Protein AF-A0A7X3DJ15-F1 (afdb_monomer_lite)

Radius of gyration: 10.86 Å; chains: 1; bounding box: 25×19×28 Å

Secondary structure (DSSP, 8-state):
-HHHHHHHHHHHTT--HHHHHHHTT--HHHHHHHHTTPPPPHHHHHHHHHHHT--HHHHTTS-S-TTTT-

Sequence (70 aa):
MFSEKIRQLRKDRHLTQAEVAKEVGLSARGYQDLELGAKPRYDALLHIADFYGVSADWLMGRTDNPAVNR

Foldseek 3Di:
DLLVVLVVLCVVVVHDLCVLCVQLVHHSVRSVVSNVPDDDDPSSLVSSCVVSVFDSCVSVVVDVGRNPPD

Structure (mmCIF, N/CA/C/O backbone):
data_AF-A0A7X3DJ15-F1
#
_entry.id   AF-A0A7X3DJ15-F1
#
loop_
_atom_site.group_PDB
_atom_site.id
_atom_site.type_symbol
_atom_site.label_atom_id
_atom_site.label_alt_id
_atom_site.label_comp_id
_atom_site.label_asym_id
_atom_site.label_entity_id
_atom_site.label_seq_id
_atom_site.pdbx_PDB_ins_code
_atom_site.Cartn_x
_atom_site.Cartn_y
_atom_site.Cartn_z
_atom_site.occupancy
_atom_site.B_iso_or_equiv
_atom_site.auth_seq_id
_atom_site.auth_comp_id
_atom_site.auth_asym_id
_atom_site.auth_atom_id
_atom_site.pdbx_PDB_model_num
ATOM 1 N N . MET A 1 1 ? 4.716 9.269 -5.759 1.00 84.81 1 MET A N 1
ATOM 2 C CA . MET A 1 1 ? 4.714 8.127 -6.703 1.00 84.81 1 MET A CA 1
ATOM 3 C C . MET A 1 1 ? 4.101 6.864 -6.103 1.00 84.81 1 MET A C 1
ATOM 5 O O . MET A 1 1 ? 2.968 6.576 -6.451 1.00 84.81 1 MET A O 1
ATOM 9 N N . PHE A 1 2 ? 4.770 6.124 -5.204 1.00 94.62 2 PHE A N 1
ATOM 10 C CA . PHE A 1 2 ? 4.204 4.881 -4.632 1.00 94.62 2 PHE A CA 1
ATOM 11 C C . PHE A 1 2 ? 2.873 5.114 -3.898 1.00 94.62 2 PHE A C 1
ATOM 13 O O . PHE A 1 2 ? 1.861 4.507 -4.238 1.00 94.62 2 PHE A O 1
ATOM 20 N N . SER A 1 3 ? 2.868 6.050 -2.943 1.00 96.94 3 SER A N 1
ATOM 21 C CA . SER A 1 3 ? 1.691 6.426 -2.147 1.00 96.94 3 S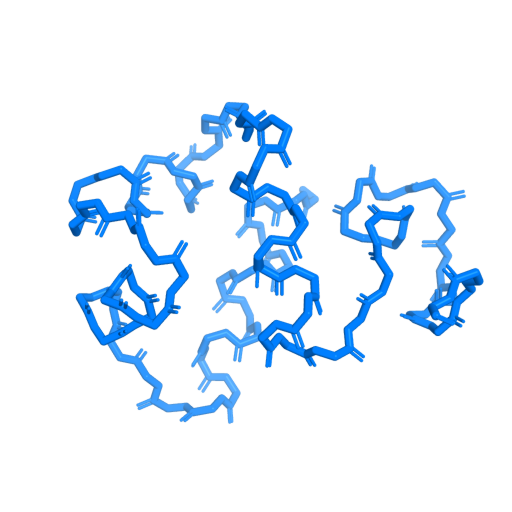ER A CA 1
ATOM 22 C C . SER A 1 3 ? 0.502 6.864 -3.010 1.00 96.94 3 SER A C 1
ATOM 24 O O . SER A 1 3 ? -0.637 6.479 -2.760 1.00 96.94 3 SER A O 1
ATOM 26 N N . GLU A 1 4 ? 0.768 7.631 -4.066 1.00 96.94 4 GLU A N 1
ATOM 27 C CA . GLU A 1 4 ? -0.243 8.086 -5.026 1.00 96.94 4 GLU A CA 1
ATOM 28 C C . GLU A 1 4 ? -0.803 6.924 -5.851 1.00 96.94 4 GLU A C 1
ATOM 30 O O . GLU A 1 4 ? -2.019 6.824 -5.993 1.00 96.94 4 GLU A O 1
ATOM 35 N N . LYS A 1 5 ? 0.057 6.014 -6.336 1.00 97.00 5 LYS A N 1
ATOM 36 C CA . LYS A 1 5 ? -0.355 4.834 -7.113 1.00 97.00 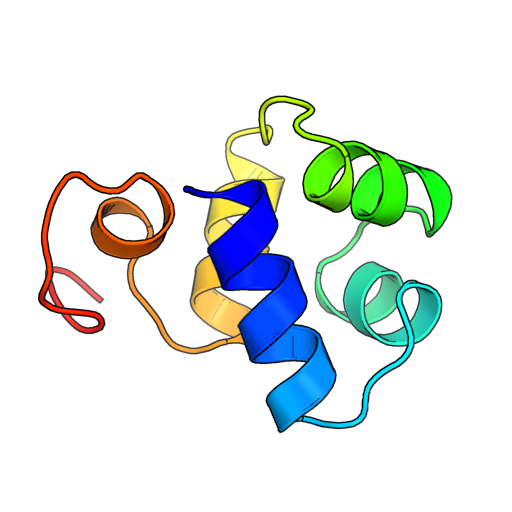5 LYS A CA 1
ATOM 37 C C . LYS A 1 5 ? -1.284 3.929 -6.308 1.00 97.00 5 LYS A C 1
ATOM 39 O O . LYS A 1 5 ? -2.365 3.599 -6.787 1.00 97.00 5 LYS A O 1
ATOM 44 N N . ILE A 1 6 ? -0.919 3.577 -5.074 1.00 97.88 6 ILE A N 1
ATOM 45 C CA . ILE A 1 6 ? -1.760 2.703 -4.235 1.00 97.88 6 ILE A CA 1
ATOM 46 C C . ILE A 1 6 ? -3.069 3.388 -3.823 1.00 97.88 6 ILE A C 1
ATOM 48 O O . ILE A 1 6 ? -4.111 2.738 -3.746 1.00 97.88 6 ILE A O 1
ATOM 52 N N . ARG A 1 7 ? -3.045 4.714 -3.622 1.00 98.31 7 ARG A N 1
ATOM 53 C CA . ARG A 1 7 ? -4.245 5.497 -3.312 1.00 98.31 7 ARG A CA 1
ATOM 54 C C . ARG A 1 7 ? -5.196 5.561 -4.501 1.00 98.31 7 ARG A C 1
ATOM 56 O O . ARG A 1 7 ? -6.407 5.487 -4.301 1.00 98.31 7 ARG A O 1
ATOM 63 N N . GLN A 1 8 ? -4.662 5.706 -5.711 1.00 97.94 8 GLN A N 1
ATOM 64 C CA . GLN A 1 8 ? -5.450 5.696 -6.938 1.00 97.94 8 GLN A CA 1
ATOM 65 C C . GLN A 1 8 ? -6.074 4.318 -7.167 1.00 97.94 8 GLN A C 1
ATOM 67 O O . GLN A 1 8 ? -7.293 4.218 -7.233 1.00 97.94 8 GLN A O 1
ATOM 72 N N . LEU A 1 9 ? -5.265 3.255 -7.140 1.00 98.00 9 LEU A N 1
ATOM 73 C CA . LEU A 1 9 ? -5.727 1.874 -7.306 1.00 98.00 9 LEU A CA 1
ATOM 74 C C . LEU A 1 9 ? -6.831 1.495 -6.310 1.00 98.00 9 LEU A C 1
ATOM 76 O O . LEU A 1 9 ? -7.819 0.856 -6.674 1.00 98.00 9 LEU A O 1
ATOM 80 N N . ARG A 1 10 ? -6.695 1.925 -5.051 1.00 98.38 10 ARG A N 1
ATOM 81 C CA . ARG A 1 10 ? -7.736 1.726 -4.041 1.00 98.38 10 ARG A CA 1
ATOM 82 C C . ARG A 1 10 ? -9.043 2.419 -4.421 1.00 98.38 10 ARG A C 1
ATOM 84 O O . ARG A 1 10 ? -10.112 1.825 -4.290 1.00 98.38 10 ARG A O 1
ATOM 91 N N . LYS A 1 11 ? -8.963 3.688 -4.835 1.00 98.31 11 LYS A N 1
ATOM 92 C CA . LYS A 1 11 ? -10.132 4.488 -5.224 1.00 98.31 11 LYS A CA 1
ATOM 93 C C . LYS A 1 11 ? -10.818 3.924 -6.465 1.00 98.31 11 LYS A C 1
ATOM 95 O O . L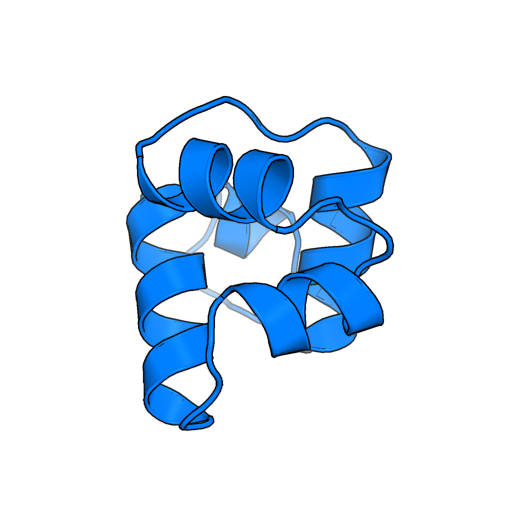YS A 1 11 ? -12.042 3.877 -6.471 1.00 98.31 11 LYS A O 1
ATOM 100 N N . ASP A 1 12 ? -10.052 3.450 -7.444 1.00 98.00 12 ASP A N 1
ATOM 101 C CA . ASP A 1 12 ? -10.572 2.831 -8.671 1.00 98.00 12 ASP A CA 1
ATOM 102 C C . ASP A 1 12 ? -11.346 1.540 -8.380 1.00 98.00 12 ASP A C 1
ATOM 104 O O . ASP A 1 12 ? -12.308 1.216 -9.068 1.00 98.00 12 ASP A O 1
ATOM 108 N N . ARG A 1 13 ? -10.959 0.816 -7.322 1.00 97.88 13 ARG A N 1
ATOM 109 C CA . ARG A 1 13 ? -11.683 -0.364 -6.827 1.00 97.88 13 ARG A CA 1
ATOM 110 C C . ARG A 1 13 ? -12.776 -0.042 -5.803 1.00 97.88 13 ARG A C 1
ATOM 112 O O . ARG A 1 13 ? -13.391 -0.964 -5.281 1.00 97.88 13 ARG A O 1
ATOM 119 N N . HIS A 1 14 ? -13.015 1.236 -5.500 1.00 98.12 14 HIS A N 1
ATOM 120 C CA . HIS A 1 14 ? -13.985 1.699 -4.499 1.00 98.12 14 HIS A CA 1
ATOM 121 C C . HIS A 1 14 ? -13.795 1.107 -3.091 1.00 98.12 14 HIS A C 1
ATOM 123 O O . HIS A 1 14 ? -14.759 0.944 -2.349 1.00 98.12 14 HIS A O 1
ATOM 129 N N . LEU A 1 15 ? -12.547 0.831 -2.701 1.00 98.19 15 LEU A N 1
ATOM 130 C CA . LEU A 1 15 ? -12.228 0.243 -1.400 1.00 98.19 15 LEU A CA 1
ATOM 131 C C . LEU A 1 15 ? -11.849 1.307 -0.359 1.00 98.19 15 LEU A C 1
ATOM 133 O O . LEU A 1 15 ? -11.227 2.343 -0.638 1.00 98.19 15 LEU A O 1
ATOM 137 N N . THR A 1 16 ? -12.172 1.028 0.893 1.00 98.50 16 THR A N 1
ATOM 138 C CA . THR A 1 16 ? -11.663 1.744 2.062 1.00 98.50 16 THR A CA 1
ATOM 139 C C . THR A 1 16 ? -10.226 1.321 2.375 1.00 98.50 16 THR A C 1
ATOM 141 O O . THR A 1 16 ? -9.745 0.269 1.956 1.00 98.50 16 THR A O 1
ATOM 144 N N . GLN A 1 17 ? -9.502 2.151 3.130 1.00 98.44 17 GLN A N 1
ATOM 145 C CA . GLN A 1 17 ? -8.140 1.810 3.564 1.00 98.44 17 GLN A CA 1
ATOM 146 C C . GLN A 1 17 ? -8.120 0.551 4.445 1.00 98.44 17 GLN A C 1
ATOM 148 O O . GLN A 1 17 ? -7.184 -0.235 4.357 1.00 98.44 17 GLN A O 1
ATOM 153 N N . ALA A 1 18 ? -9.153 0.346 5.269 1.00 98.38 18 ALA A N 1
ATOM 154 C CA . ALA A 1 18 ? -9.259 -0.813 6.150 1.00 98.38 18 ALA A CA 1
ATOM 155 C C . ALA A 1 18 ? -9.497 -2.119 5.375 1.00 98.38 18 ALA A C 1
ATOM 157 O O . ALA A 1 18 ? -8.913 -3.140 5.730 1.00 98.38 18 ALA A O 1
ATOM 158 N N . GLU A 1 19 ? -10.301 -2.080 4.307 1.00 98.50 19 GLU A N 1
ATOM 159 C CA . GLU A 1 19 ? -10.515 -3.239 3.431 1.00 98.50 19 GLU A CA 1
ATOM 160 C C . GLU A 1 19 ? -9.214 -3.654 2.751 1.00 98.50 19 GLU A C 1
ATOM 162 O O . GLU A 1 19 ? -8.805 -4.801 2.889 1.00 98.50 19 GLU A O 1
ATOM 167 N N . VAL A 1 20 ? -8.500 -2.719 2.112 1.00 98.19 20 VAL A N 1
ATOM 168 C CA . VAL A 1 20 ? -7.220 -3.061 1.471 1.00 98.19 20 VAL A CA 1
ATOM 169 C C . VAL A 1 20 ? -6.209 -3.554 2.496 1.00 98.19 20 VAL A C 1
ATOM 171 O O . VAL A 1 20 ? -5.543 -4.551 2.246 1.00 98.19 20 VAL A O 1
ATOM 174 N N . ALA A 1 21 ? -6.111 -2.899 3.659 1.00 98.06 21 ALA A N 1
ATOM 175 C CA . ALA A 1 21 ? -5.198 -3.314 4.718 1.00 98.06 21 ALA A CA 1
ATOM 176 C C . ALA A 1 21 ? -5.418 -4.779 5.120 1.00 98.06 21 ALA A C 1
ATOM 178 O O . ALA A 1 21 ? -4.450 -5.526 5.228 1.00 98.06 21 ALA A O 1
ATOM 179 N N . LYS A 1 22 ? -6.680 -5.201 5.271 1.00 98.00 22 LYS A N 1
ATOM 180 C CA . LYS A 1 22 ? -7.029 -6.591 5.578 1.00 98.00 22 LYS A CA 1
ATOM 181 C C . LYS A 1 22 ? -6.562 -7.552 4.482 1.00 98.00 22 LYS A C 1
ATOM 183 O O . LYS A 1 22 ? -5.957 -8.568 4.810 1.00 98.00 22 LYS A O 1
ATOM 188 N N . GLU A 1 23 ? -6.801 -7.217 3.217 1.00 97.00 23 GLU A N 1
ATOM 189 C CA . GLU A 1 23 ? -6.428 -8.065 2.075 1.00 97.00 23 GLU A CA 1
ATOM 190 C C . GLU A 1 23 ? -4.907 -8.200 1.906 1.00 97.00 23 GLU A C 1
ATOM 192 O O . GLU A 1 23 ? -4.412 -9.277 1.591 1.00 97.00 23 GLU A O 1
ATOM 197 N N . VAL A 1 24 ? -4.141 -7.134 2.167 1.00 96.81 24 VAL A N 1
ATOM 198 C CA . VAL A 1 24 ? -2.672 -7.138 1.999 1.00 96.81 24 VAL A CA 1
ATOM 199 C C . VAL A 1 24 ? -1.904 -7.489 3.284 1.00 96.81 24 VAL A C 1
ATOM 201 O O . VAL A 1 24 ? -0.674 -7.398 3.325 1.00 96.81 24 VAL A O 1
ATOM 204 N N . GLY A 1 25 ? -2.608 -7.889 4.349 1.00 96.31 25 GLY A N 1
ATOM 205 C CA . GLY A 1 25 ? -2.004 -8.319 5.616 1.00 96.31 25 GLY A CA 1
ATOM 206 C C . GLY A 1 25 ? -1.376 -7.186 6.440 1.00 96.31 25 GLY A C 1
ATOM 207 O O . GLY A 1 25 ? -0.375 -7.391 7.127 1.00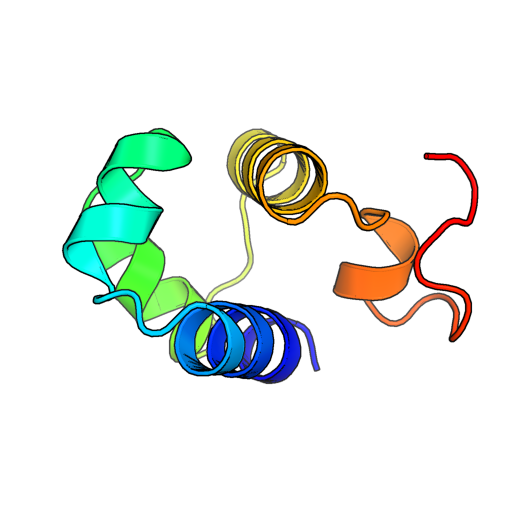 96.31 25 GLY A O 1
ATOM 208 N N . LEU A 1 26 ? -1.938 -5.977 6.375 1.00 97.31 26 LEU A N 1
ATOM 209 C CA . LEU A 1 26 ? -1.505 -4.797 7.125 1.00 97.31 26 LEU A CA 1
ATOM 210 C C . LEU A 1 26 ? -2.559 -4.353 8.145 1.00 97.31 26 LEU A C 1
ATOM 212 O O . LEU A 1 26 ? -3.748 -4.642 8.038 1.00 97.31 26 LEU A O 1
ATOM 216 N N . SER A 1 27 ? -2.129 -3.568 9.134 1.00 97.88 27 SER A N 1
ATOM 217 C CA . SER A 1 27 ? -3.073 -2.796 9.942 1.00 97.88 27 SER A CA 1
ATOM 218 C C . SER A 1 27 ? -3.633 -1.625 9.127 1.00 97.88 27 SER A C 1
ATOM 220 O O . SER A 1 27 ? -2.952 -1.089 8.250 1.00 97.88 27 SER A O 1
ATOM 222 N N . ALA A 1 28 ? -4.849 -1.172 9.451 1.00 97.56 28 ALA A N 1
ATOM 223 C CA . ALA A 1 28 ? -5.455 -0.011 8.791 1.00 97.56 28 ALA A CA 1
ATOM 224 C C . ALA A 1 28 ? -4.552 1.234 8.869 1.00 97.56 28 ALA A C 1
ATOM 226 O O . ALA A 1 28 ? -4.360 1.922 7.869 1.00 97.56 28 ALA A O 1
ATOM 227 N N . ARG A 1 29 ? -3.924 1.468 10.033 1.00 98.06 29 ARG A N 1
ATOM 228 C CA . ARG A 1 29 ? -2.935 2.540 10.211 1.00 98.06 29 ARG A CA 1
ATOM 229 C C . ARG A 1 29 ? -1.694 2.327 9.347 1.00 98.06 29 ARG A C 1
ATOM 231 O O . ARG A 1 29 ? -1.233 3.271 8.725 1.00 98.06 29 ARG A O 1
ATOM 238 N N . GLY A 1 30 ? -1.188 1.097 9.263 1.00 98.00 30 GLY A N 1
ATOM 239 C CA . GLY A 1 30 ? -0.042 0.779 8.414 1.00 98.00 30 GLY A CA 1
ATOM 240 C C . GLY A 1 30 ? -0.311 1.101 6.945 1.00 98.00 30 GLY A C 1
ATOM 241 O O . GLY A 1 30 ? 0.513 1.742 6.305 1.00 98.00 30 GLY A O 1
ATOM 242 N N . TYR A 1 31 ? -1.482 0.732 6.421 1.00 98.31 31 TYR A N 1
ATOM 243 C CA . TYR A 1 31 ? -1.865 1.084 5.052 1.00 98.31 31 TYR A CA 1
ATOM 244 C C . TYR A 1 31 ? -2.079 2.599 4.874 1.00 98.31 31 TYR A C 1
ATOM 246 O O . TYR A 1 31 ? -1.648 3.173 3.875 1.00 98.31 31 TYR A O 1
ATOM 254 N N . GLN A 1 32 ? -2.691 3.269 5.856 1.00 98.31 32 GLN A N 1
ATOM 255 C CA . GLN A 1 32 ? -2.833 4.727 5.858 1.00 98.31 32 GLN A CA 1
ATOM 256 C C . GLN A 1 32 ? -1.469 5.432 5.786 1.00 98.31 32 GLN A C 1
ATOM 258 O O . GLN A 1 32 ? -1.305 6.347 4.980 1.00 98.31 32 GLN A O 1
ATOM 263 N N . ASP A 1 33 ? -0.489 4.997 6.581 1.00 98.31 33 ASP A N 1
ATOM 264 C CA . ASP A 1 33 ? 0.860 5.567 6.593 1.00 98.31 33 ASP A CA 1
ATOM 265 C C . ASP A 1 33 ? 1.536 5.421 5.216 1.00 98.31 33 ASP A C 1
ATOM 267 O O . ASP A 1 33 ? 2.200 6.350 4.752 1.00 98.31 33 ASP A O 1
ATOM 271 N N . LEU A 1 34 ? 1.313 4.304 4.510 1.00 98.06 34 LEU A N 1
ATOM 272 C CA . LEU A 1 34 ? 1.793 4.126 3.133 1.00 98.06 34 LEU A CA 1
ATOM 273 C C . LEU A 1 34 ? 1.169 5.143 2.166 1.00 98.06 34 LEU A C 1
ATOM 275 O O . LEU A 1 34 ? 1.889 5.732 1.360 1.00 98.06 34 LEU A O 1
ATOM 279 N N . GLU A 1 35 ? -0.140 5.407 2.257 1.00 97.88 35 GLU A N 1
ATOM 280 C CA . GLU A 1 35 ? -0.791 6.451 1.443 1.00 97.88 35 GLU A CA 1
ATOM 281 C C . GLU A 1 35 ? -0.318 7.869 1.797 1.00 97.88 35 GLU A C 1
ATOM 283 O O . GLU A 1 35 ? -0.410 8.771 0.962 1.00 97.88 35 GLU A O 1
ATOM 288 N N . LEU A 1 36 ? 0.219 8.067 3.004 1.00 97.69 36 LEU A N 1
ATOM 289 C CA . LEU A 1 36 ? 0.842 9.317 3.448 1.00 97.69 36 LEU A CA 1
ATOM 290 C C . LEU A 1 36 ? 2.330 9.426 3.072 1.00 97.69 36 LEU A C 1
ATOM 292 O O . LEU A 1 36 ? 2.934 10.473 3.292 1.00 97.69 36 LEU A O 1
ATOM 296 N N . GLY A 1 37 ? 2.917 8.392 2.461 1.00 96.06 37 GLY A N 1
ATOM 297 C CA . GLY A 1 37 ? 4.293 8.417 1.957 1.00 96.06 37 GLY A CA 1
ATOM 298 C C . GLY A 1 37 ? 5.310 7.647 2.797 1.00 96.06 37 GLY A C 1
ATOM 299 O O . GLY A 1 37 ? 6.508 7.749 2.528 1.00 96.06 37 GLY A O 1
ATOM 300 N N . ALA A 1 38 ? 4.874 6.857 3.783 1.00 96.94 38 ALA A N 1
ATOM 301 C CA . ALA A 1 38 ? 5.765 5.919 4.454 1.00 96.94 38 ALA A CA 1
ATOM 302 C C . ALA A 1 38 ? 6.350 4.911 3.451 1.00 96.94 38 ALA A C 1
ATOM 304 O O . ALA A 1 38 ? 5.706 4.507 2.479 1.00 96.94 38 ALA A O 1
ATOM 305 N N . LYS A 1 39 ? 7.595 4.490 3.694 1.00 94.94 39 LYS A N 1
ATOM 306 C CA . LYS A 1 39 ? 8.255 3.499 2.841 1.00 94.94 39 LYS A CA 1
ATOM 307 C C . LYS A 1 39 ? 7.647 2.114 3.091 1.00 94.94 39 LYS A C 1
ATOM 309 O O . LYS A 1 39 ? 7.586 1.699 4.252 1.00 94.94 39 LYS A O 1
ATOM 314 N N . PRO A 1 40 ? 7.235 1.380 2.043 1.00 95.06 40 PRO A N 1
ATOM 315 C CA . PRO A 1 40 ? 6.751 0.023 2.217 1.00 95.06 40 PRO A CA 1
ATOM 316 C C . PRO A 1 40 ? 7.886 -0.888 2.680 1.00 95.06 40 PRO A C 1
ATOM 318 O O . PRO A 1 40 ? 9.033 -0.764 2.244 1.00 95.06 40 PRO A O 1
ATOM 321 N N . ARG A 1 41 ? 7.548 -1.834 3.557 1.00 95.31 41 ARG A N 1
ATOM 322 C CA . ARG A 1 41 ? 8.392 -3.011 3.784 1.00 95.31 41 ARG A CA 1
ATOM 323 C C . ARG A 1 41 ? 8.290 -3.936 2.573 1.00 95.31 41 ARG A C 1
ATOM 325 O O . ARG A 1 41 ? 7.313 -3.863 1.832 1.00 95.31 41 ARG A O 1
ATOM 332 N N . TYR A 1 42 ? 9.277 -4.811 2.411 1.00 95.19 42 TYR A N 1
ATOM 333 C CA . TYR A 1 42 ? 9.332 -5.765 1.303 1.00 95.19 42 TYR A CA 1
ATOM 334 C C . TYR A 1 42 ? 8.025 -6.561 1.151 1.00 95.19 42 TYR A C 1
ATOM 336 O O . TYR A 1 42 ? 7.396 -6.490 0.100 1.00 95.19 42 TYR A O 1
ATOM 344 N N . ASP A 1 43 ? 7.548 -7.187 2.229 1.00 95.50 43 ASP A N 1
ATOM 345 C CA . ASP A 1 43 ? 6.316 -7.991 2.198 1.00 95.50 43 ASP A CA 1
ATOM 346 C C . ASP A 1 43 ? 5.086 -7.157 1.812 1.00 95.50 43 ASP A C 1
ATOM 348 O O . ASP A 1 43 ? 4.261 -7.576 1.008 1.00 95.50 43 ASP A O 1
ATOM 352 N N . ALA A 1 44 ? 4.993 -5.928 2.333 1.00 96.50 44 ALA A N 1
ATOM 353 C CA . ALA A 1 44 ? 3.894 -5.019 2.017 1.00 96.50 44 ALA A CA 1
ATOM 354 C C . ALA A 1 44 ? 3.893 -4.632 0.532 1.00 96.50 44 ALA A C 1
ATOM 356 O O . ALA A 1 44 ? 2.836 -4.576 -0.087 1.00 96.50 44 ALA A O 1
ATOM 357 N N . LEU A 1 45 ? 5.071 -4.366 -0.040 1.00 97.00 45 LEU A N 1
ATOM 358 C CA . LEU A 1 45 ? 5.211 -4.048 -1.458 1.00 97.00 45 LEU A CA 1
ATOM 359 C C . LEU A 1 45 ? 4.732 -5.210 -2.335 1.00 97.00 45 LEU A C 1
ATOM 361 O O . LEU A 1 45 ? 3.978 -4.970 -3.274 1.00 97.00 45 LEU A O 1
ATOM 365 N N . LEU A 1 46 ? 5.143 -6.440 -2.014 1.00 96.56 46 LEU A N 1
ATOM 366 C CA . LEU A 1 46 ? 4.747 -7.627 -2.773 1.00 96.56 46 LEU A CA 1
ATOM 367 C C . LEU A 1 46 ? 3.252 -7.915 -2.649 1.00 96.56 46 LEU A C 1
ATOM 369 O O . LEU A 1 46 ? 2.577 -8.021 -3.664 1.00 96.56 46 LEU A O 1
ATOM 373 N N . HIS A 1 47 ? 2.697 -7.924 -1.435 1.00 97.44 47 HIS A N 1
ATOM 374 C CA . HIS A 1 47 ? 1.264 -8.172 -1.252 1.00 97.44 47 HIS A CA 1
ATOM 375 C C . HIS A 1 47 ? 0.395 -7.124 -1.954 1.00 97.44 47 HIS A C 1
ATOM 377 O O . HIS A 1 47 ? -0.641 -7.456 -2.524 1.00 97.44 47 HIS A O 1
ATOM 383 N N . ILE A 1 48 ? 0.810 -5.853 -1.943 1.00 97.88 48 ILE A N 1
ATOM 384 C CA . ILE A 1 48 ? 0.111 -4.787 -2.670 1.00 97.88 48 ILE A CA 1
ATOM 385 C C . ILE A 1 48 ? 0.214 -5.010 -4.186 1.00 97.88 48 ILE A C 1
ATOM 387 O O . ILE A 1 48 ? -0.786 -4.843 -4.888 1.00 97.88 48 ILE A O 1
ATOM 391 N N . ALA A 1 49 ? 1.392 -5.382 -4.694 1.00 97.44 49 ALA A N 1
ATOM 392 C CA . ALA A 1 49 ? 1.607 -5.696 -6.107 1.00 97.44 49 ALA A CA 1
ATOM 393 C C . ALA A 1 49 ? 0.701 -6.852 -6.564 1.00 97.44 49 ALA A C 1
ATOM 395 O O . ALA A 1 49 ? -0.047 -6.705 -7.535 1.00 97.44 49 ALA A O 1
ATOM 396 N N . ASP A 1 50 ? 0.679 -7.943 -5.801 1.00 97.25 50 ASP A N 1
ATOM 397 C CA . ASP A 1 50 ? -0.132 -9.127 -6.078 1.00 97.25 50 ASP A CA 1
ATOM 398 C C . ASP A 1 50 ? -1.628 -8.809 -6.029 1.00 97.25 50 ASP A C 1
ATOM 400 O O . ASP A 1 50 ? -2.358 -9.109 -6.977 1.00 97.25 50 ASP A O 1
ATOM 404 N N . PHE A 1 51 ? -2.073 -8.118 -4.973 1.00 97.75 51 PHE A N 1
ATOM 405 C CA . PHE A 1 51 ? -3.470 -7.731 -4.782 1.00 97.75 51 PHE A CA 1
ATOM 406 C C . PHE A 1 51 ? -3.998 -6.862 -5.927 1.00 97.75 51 PHE A C 1
ATOM 408 O O . PHE A 1 51 ? -5.089 -7.100 -6.462 1.00 97.75 51 PHE A O 1
ATOM 415 N N . TYR A 1 52 ? -3.242 -5.835 -6.324 1.00 97.19 52 TYR A N 1
ATOM 416 C CA . TYR A 1 52 ? -3.651 -4.947 -7.415 1.00 97.19 52 TYR A CA 1
ATOM 417 C C . TYR A 1 52 ? -3.366 -5.505 -8.800 1.00 97.19 52 TYR A C 1
ATOM 419 O O . TYR A 1 52 ? -3.905 -5.016 -9.792 1.00 97.19 52 TYR A O 1
ATOM 427 N N . GLY A 1 53 ? -2.563 -6.551 -8.853 1.00 96.50 53 GLY A N 1
ATOM 428 C CA . GLY A 1 53 ? -2.111 -7.162 -10.070 1.00 96.50 53 GLY A CA 1
ATOM 429 C C . GLY A 1 53 ? -1.254 -6.267 -10.946 1.00 96.50 53 GLY A C 1
ATOM 430 O O . GLY A 1 53 ? -1.413 -6.231 -12.164 1.00 96.50 53 GLY A O 1
ATOM 431 N N . VAL A 1 54 ? -0.318 -5.589 -10.299 1.00 97.00 54 VAL A N 1
ATOM 432 C CA . VAL A 1 54 ? 0.693 -4.734 -10.918 1.00 97.00 54 VAL A CA 1
ATOM 433 C C . VAL A 1 54 ? 2.073 -5.189 -10.464 1.00 97.00 54 VAL A C 1
ATOM 435 O O . VAL A 1 54 ? 2.188 -5.948 -9.508 1.00 97.00 54 VAL A O 1
ATOM 438 N N . SER A 1 55 ? 3.135 -4.7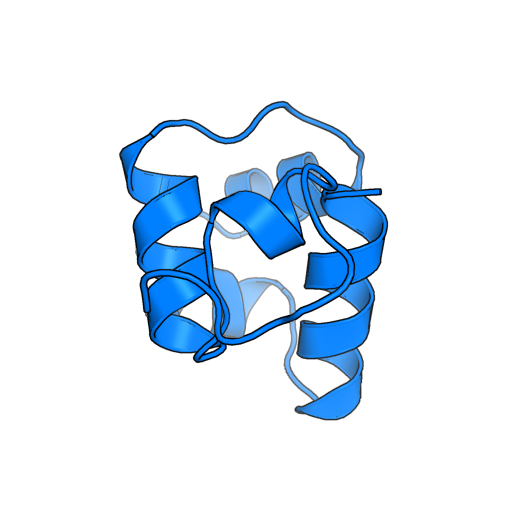23 -11.109 1.00 97.06 55 SER A N 1
ATOM 439 C CA . SER A 1 55 ? 4.488 -5.052 -10.681 1.00 97.06 55 SER A CA 1
ATOM 440 C C . SER A 1 55 ? 5.001 -4.140 -9.575 1.00 97.06 55 SER A C 1
ATOM 442 O O . SER A 1 55 ? 4.666 -2.951 -9.489 1.00 97.06 55 SER A O 1
ATOM 444 N N . ALA A 1 56 ? 5.890 -4.692 -8.751 1.00 95.94 56 ALA A N 1
ATOM 445 C CA . ALA A 1 56 ? 6.606 -3.934 -7.736 1.00 95.94 56 ALA A CA 1
ATOM 446 C C . ALA A 1 56 ? 7.478 -2.823 -8.354 1.00 95.94 56 ALA A C 1
ATOM 448 O O . ALA A 1 56 ? 7.554 -1.724 -7.803 1.00 95.94 56 ALA A O 1
ATOM 449 N N . ASP A 1 57 ? 8.097 -3.066 -9.515 1.00 95.12 57 ASP A N 1
ATOM 450 C CA . ASP A 1 57 ? 8.904 -2.061 -10.217 1.00 95.12 57 ASP A CA 1
ATOM 451 C C . ASP A 1 57 ? 8.052 -0.879 -10.686 1.00 95.12 57 ASP A C 1
ATOM 453 O O . ASP A 1 57 ? 8.464 0.278 -10.548 1.00 95.12 57 ASP A O 1
ATOM 457 N N . TRP A 1 58 ? 6.834 -1.143 -11.163 1.00 96.38 58 TRP A N 1
ATOM 458 C CA . TRP A 1 58 ? 5.891 -0.084 -11.491 1.00 96.38 58 TRP A C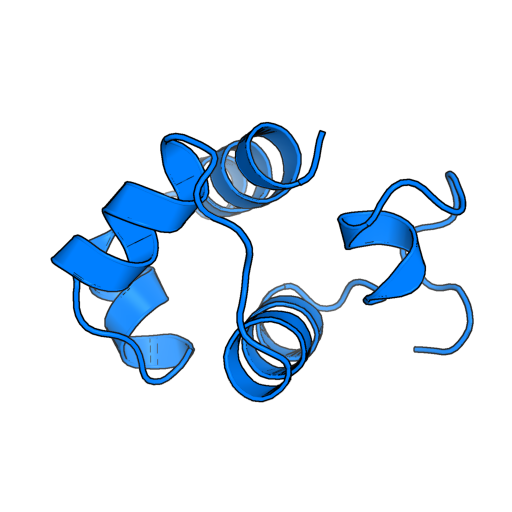A 1
ATOM 459 C C . TRP A 1 58 ? 5.451 0.674 -10.242 1.00 96.38 58 TRP A C 1
ATOM 461 O O . TRP A 1 58 ? 5.509 1.904 -10.231 1.00 96.38 58 TRP A O 1
ATOM 471 N N . LEU A 1 59 ? 5.077 -0.012 -9.159 1.00 95.69 59 LEU A N 1
ATOM 472 C CA . LEU A 1 59 ? 4.712 0.644 -7.896 1.00 95.69 59 LEU A CA 1
ATOM 473 C C . LEU A 1 59 ? 5.832 1.558 -7.373 1.00 95.69 59 LEU A C 1
ATOM 475 O O . LEU A 1 59 ? 5.558 2.661 -6.893 1.00 95.69 59 LEU A O 1
ATOM 479 N N . MET A 1 60 ? 7.089 1.140 -7.528 1.00 93.94 60 MET A N 1
ATOM 480 C CA . MET A 1 60 ? 8.271 1.916 -7.146 1.00 93.94 60 MET A CA 1
ATOM 481 C C . MET A 1 60 ? 8.675 3.000 -8.156 1.00 93.94 60 MET A C 1
ATOM 483 O O . MET A 1 60 ? 9.593 3.767 -7.874 1.00 93.94 60 MET A O 1
ATOM 487 N N . GLY A 1 61 ? 8.007 3.097 -9.309 1.00 92.56 61 GLY A N 1
ATOM 488 C CA . GLY A 1 61 ? 8.301 4.108 -10.330 1.00 92.56 61 GLY A CA 1
ATOM 489 C C . GLY A 1 61 ? 9.581 3.844 -11.125 1.00 92.56 61 GLY A C 1
ATOM 490 O O . GLY A 1 61 ? 10.150 4.771 -11.686 1.00 92.56 61 GLY A O 1
ATOM 491 N N . ARG A 1 62 ? 10.047 2.591 -11.177 1.00 93.50 62 ARG A N 1
ATOM 492 C CA . ARG A 1 62 ? 11.194 2.175 -12.005 1.00 93.50 62 ARG A CA 1
ATOM 493 C C . ARG A 1 62 ? 10.818 1.964 -13.472 1.00 93.50 62 ARG A C 1
ATOM 495 O O . ARG A 1 62 ? 11.694 1.842 -14.321 1.00 93.50 62 ARG A O 1
ATOM 502 N N . THR A 1 63 ? 9.522 1.884 -13.758 1.00 93.69 63 THR A N 1
ATOM 503 C CA . THR A 1 63 ? 8.962 1.730 -15.098 1.00 93.69 63 THR A CA 1
ATOM 504 C C . THR A 1 63 ? 7.547 2.308 -15.163 1.00 93.69 63 THR A C 1
ATOM 506 O O . THR A 1 63 ? 6.863 2.419 -14.138 1.00 93.69 63 THR A O 1
ATOM 509 N N . ASP A 1 64 ? 7.090 2.593 -16.379 1.00 93.19 64 ASP A N 1
ATOM 510 C CA . ASP A 1 64 ? 5.704 2.949 -16.684 1.00 93.19 64 ASP A CA 1
ATOM 511 C C . ASP A 1 64 ? 4.848 1.735 -17.078 1.00 93.19 64 ASP A C 1
ATOM 513 O O . ASP A 1 64 ? 3.625 1.844 -17.121 1.00 93.19 64 ASP A O 1
ATOM 517 N N . ASN A 1 65 ? 5.456 0.560 -17.297 1.00 93.00 65 ASN A N 1
ATOM 518 C CA . ASN A 1 65 ? 4.729 -0.673 -17.602 1.00 93.00 65 ASN A CA 1
ATOM 519 C C . ASN A 1 65 ? 4.225 -1.355 -16.310 1.00 93.00 65 ASN A C 1
ATOM 521 O O . ASN A 1 65 ? 5.041 -1.916 -15.574 1.00 93.00 65 ASN A O 1
ATOM 525 N N . PRO A 1 66 ? 2.903 -1.388 -16.041 1.00 90.62 66 PRO A N 1
ATOM 526 C CA . PRO A 1 66 ? 2.353 -1.987 -14.826 1.00 90.62 66 PRO A CA 1
ATOM 527 C C . PRO A 1 66 ? 2.513 -3.507 -14.748 1.00 90.62 66 PRO A C 1
ATOM 529 O O . PRO A 1 66 ? 2.357 -4.057 -13.665 1.00 90.62 66 PRO A O 1
ATOM 532 N N . ALA A 1 67 ? 2.828 -4.190 -15.848 1.00 90.44 67 ALA A N 1
ATOM 533 C CA . ALA A 1 67 ? 2.929 -5.647 -15.906 1.00 90.44 67 ALA A CA 1
ATOM 534 C C . ALA A 1 67 ? 4.371 -6.162 -16.069 1.00 90.44 67 ALA A C 1
ATOM 536 O O . ALA A 1 67 ? 4.566 -7.344 -16.343 1.00 90.44 67 ALA A O 1
ATOM 537 N N . VAL A 1 68 ? 5.394 -5.307 -15.940 1.00 91.56 68 VAL A N 1
ATOM 538 C CA . VAL A 1 68 ? 6.786 -5.766 -16.094 1.00 91.56 68 VAL A CA 1
ATOM 539 C C . VAL A 1 68 ? 7.145 -6.773 -14.998 1.00 91.56 68 VAL A C 1
ATOM 541 O O . VAL A 1 68 ? 6.882 -6.498 -13.837 1.00 91.56 68 VAL A O 1
ATOM 544 N N . ASN A 1 69 ? 7.767 -7.905 -15.337 1.00 80.56 69 ASN A N 1
ATOM 545 C CA . ASN A 1 69 ? 8.225 -8.912 -14.361 1.00 80.56 69 ASN A CA 1
ATOM 546 C C . ASN A 1 69 ? 7.152 -9.333 -13.330 1.00 80.56 69 ASN A C 1
ATOM 548 O O . ASN A 1 69 ? 7.482 -9.570 -12.168 1.00 80.56 69 ASN A O 1
ATOM 552 N N . ARG A 1 70 ? 5.879 -9.337 -13.740 1.00 73.38 70 ARG A N 1
ATOM 553 C CA . ARG A 1 70 ? 4.751 -9.751 -12.906 1.00 73.38 70 ARG A CA 1
ATOM 554 C C . ARG A 1 70 ? 4.615 -11.269 -12.858 1.00 73.38 70 ARG A C 1
ATOM 556 O O . ARG A 1 70 ? 4.871 -11.903 -13.905 1.00 73.38 70 ARG A O 1
#

pLDDT: mean 95.87, std 4.06, range [73.38, 98.5]